Protein AF-A0A8C1UIU2-F1 (afdb_monomer_lite)

pLDDT: mean 72.74, std 14.11, range [41.16, 91.06]

Structure (mmCIF, N/CA/C/O backbone):
data_AF-A0A8C1UIU2-F1
#
_entry.id   AF-A0A8C1UIU2-F1
#
loop_
_atom_site.group_PDB
_atom_site.id
_atom_site.type_symbol
_atom_site.label_atom_id
_atom_site.label_alt_id
_atom_site.label_comp_id
_atom_site.label_asym_id
_atom_site.label_entity_id
_atom_site.label_seq_id
_atom_site.pdbx_PDB_ins_code
_atom_site.Cartn_x
_atom_site.Cartn_y
_atom_site.Cartn_z
_atom_site.occupancy
_atom_site.B_iso_or_equiv
_atom_site.auth_seq_id
_atom_site.auth_comp_id
_atom_site.auth_asym_id
_atom_site.auth_atom_id
_atom_site.pdbx_PDB_model_num
ATOM 1 N N . MET A 1 1 ? 51.294 5.156 -50.560 1.00 41.16 1 MET A N 1
ATOM 2 C CA . MET A 1 1 ? 50.375 6.183 -50.018 1.00 41.16 1 MET A CA 1
ATOM 3 C C . MET A 1 1 ? 48.948 5.805 -50.393 1.00 41.16 1 MET A C 1
ATOM 5 O O . MET A 1 1 ? 48.686 5.572 -51.565 1.00 41.16 1 MET A O 1
ATOM 9 N N . ALA A 1 2 ? 48.068 5.626 -49.405 1.00 58.00 2 ALA A N 1
ATOM 10 C CA . ALA A 1 2 ? 46.735 5.053 -49.598 1.00 58.00 2 ALA A CA 1
ATOM 11 C C . ALA A 1 2 ? 45.678 6.138 -49.873 1.00 58.00 2 ALA A C 1
ATOM 13 O O . ALA A 1 2 ? 45.572 7.122 -49.147 1.00 58.00 2 ALA A O 1
ATOM 14 N N . ARG A 1 3 ? 44.888 5.925 -50.929 1.00 61.31 3 ARG A N 1
ATOM 15 C CA . ARG A 1 3 ? 43.779 6.774 -51.383 1.00 61.31 3 ARG A CA 1
ATOM 16 C C . ARG A 1 3 ? 42.636 6.747 -50.360 1.00 61.31 3 ARG A C 1
ATOM 18 O O . ARG A 1 3 ? 41.985 5.719 -50.184 1.00 61.31 3 ARG A O 1
ATOM 25 N N . THR A 1 4 ? 42.368 7.870 -49.701 1.00 70.50 4 THR A N 1
ATOM 26 C CA . THR A 1 4 ? 41.275 8.017 -48.731 1.00 70.50 4 THR A CA 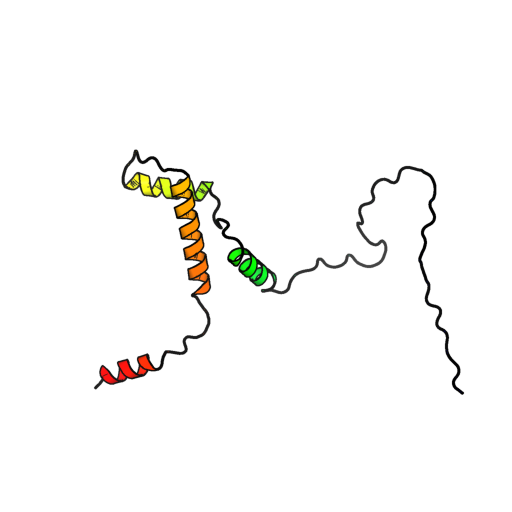1
ATOM 27 C C . THR A 1 4 ? 39.932 8.196 -49.451 1.00 70.50 4 THR A C 1
ATOM 29 O O . THR A 1 4 ? 39.713 9.154 -50.188 1.00 70.50 4 THR A O 1
ATOM 32 N N . LYS A 1 5 ? 39.000 7.252 -49.259 1.00 66.12 5 LYS A N 1
ATOM 33 C CA . LYS A 1 5 ? 37.600 7.404 -49.687 1.00 66.12 5 LYS A CA 1
ATOM 34 C C . LYS A 1 5 ? 36.866 8.290 -48.681 1.00 66.12 5 LYS A C 1
ATOM 36 O O . LYS A 1 5 ? 36.519 7.843 -47.590 1.00 66.12 5 LYS A O 1
ATOM 41 N N . GLN A 1 6 ? 36.599 9.534 -49.060 1.00 63.66 6 GLN A N 1
ATOM 42 C CA . GLN A 1 6 ? 35.682 10.412 -48.341 1.00 63.66 6 GLN A CA 1
ATOM 43 C C . GLN A 1 6 ? 34.249 9.944 -48.638 1.00 63.66 6 GLN A C 1
ATOM 45 O O . GLN A 1 6 ? 33.790 10.008 -49.776 1.00 63.66 6 GLN A O 1
ATOM 50 N N . THR A 1 7 ? 33.543 9.417 -47.637 1.00 64.62 7 THR A N 1
ATOM 51 C CA . THR A 1 7 ? 32.099 9.170 -47.754 1.00 64.62 7 THR A CA 1
ATOM 52 C C . THR A 1 7 ? 31.362 10.391 -47.220 1.00 64.62 7 THR A C 1
ATOM 54 O O . THR A 1 7 ? 31.547 10.799 -46.074 1.00 64.62 7 THR A O 1
ATOM 57 N N . ALA A 1 8 ? 30.549 11.014 -48.072 1.00 61.50 8 ALA A N 1
ATOM 58 C CA . ALA A 1 8 ? 29.734 12.158 -47.695 1.00 61.50 8 ALA A CA 1
ATOM 59 C C . ALA A 1 8 ? 28.681 11.729 -46.658 1.00 61.50 8 ALA A C 1
ATOM 61 O O . ALA A 1 8 ? 27.729 11.012 -46.971 1.00 61.50 8 ALA A O 1
ATOM 62 N N . ARG A 1 9 ? 28.836 12.176 -45.408 1.00 66.12 9 ARG A N 1
ATOM 63 C CA . ARG A 1 9 ? 27.765 12.129 -44.408 1.00 66.12 9 ARG A CA 1
ATOM 64 C C . ARG A 1 9 ? 26.840 13.323 -44.636 1.00 66.12 9 ARG A C 1
ATOM 66 O O . ARG A 1 9 ? 27.276 14.466 -44.564 1.00 66.12 9 ARG A O 1
ATOM 73 N N . LYS A 1 10 ? 25.556 13.059 -44.893 1.00 61.47 10 LYS A N 1
ATOM 74 C CA . LYS A 1 10 ? 24.512 14.093 -44.948 1.00 61.47 10 LYS A CA 1
ATOM 75 C C . LYS A 1 10 ? 24.301 14.661 -43.541 1.00 61.47 10 LYS A C 1
ATOM 77 O O . LYS A 1 10 ? 23.787 13.968 -42.667 1.00 61.47 10 LYS A O 1
ATOM 82 N N . SER A 1 11 ? 24.685 15.913 -43.327 1.00 61.50 11 SER A N 1
ATOM 83 C CA . SER A 1 11 ? 24.324 16.695 -42.146 1.00 61.50 11 SER A CA 1
ATOM 84 C C . SER A 1 11 ? 22.975 17.376 -42.383 1.00 61.50 11 SER A C 1
ATOM 86 O O . SER A 1 11 ? 22.903 18.424 -43.016 1.00 61.50 11 SER A O 1
ATOM 88 N N . THR A 1 12 ? 21.883 16.806 -41.883 1.00 64.25 12 THR A N 1
ATOM 89 C CA . THR A 1 12 ? 20.624 17.554 -41.744 1.00 64.25 12 THR A CA 1
ATOM 90 C C . THR A 1 12 ? 20.590 18.214 -40.375 1.00 64.25 12 THR A C 1
ATOM 92 O O . THR A 1 12 ? 20.114 17.629 -39.404 1.00 64.25 12 THR A O 1
ATOM 95 N N . GLY A 1 13 ? 21.116 19.435 -40.312 1.00 60.91 13 GLY A N 1
ATOM 96 C CA . GLY A 1 13 ? 20.979 20.349 -39.186 1.00 60.91 13 GLY A CA 1
ATOM 97 C C . GLY A 1 13 ? 20.539 21.717 -39.700 1.00 60.91 13 GLY A C 1
ATOM 98 O O . GLY A 1 13 ? 21.167 22.256 -40.602 1.00 60.91 13 GLY A O 1
ATOM 99 N N . GLY A 1 14 ? 19.457 22.257 -39.133 1.00 61.12 14 GLY A N 1
ATOM 100 C CA . GLY A 1 14 ? 19.007 23.634 -39.364 1.00 61.12 14 GLY A CA 1
ATOM 101 C C . GLY A 1 14 ? 17.663 23.739 -40.083 1.00 61.12 14 GLY A C 1
ATOM 102 O O . GLY A 1 14 ? 17.593 23.792 -41.305 1.00 61.12 14 GLY A O 1
ATOM 103 N N . LYS A 1 15 ? 16.569 23.795 -39.316 1.00 61.34 15 LYS A N 1
ATOM 104 C CA . LYS A 1 15 ? 15.235 24.141 -39.826 1.00 61.34 15 LYS A CA 1
ATOM 105 C C . LYS A 1 15 ? 15.073 25.664 -39.738 1.00 61.34 15 LYS A C 1
ATOM 107 O O . LYS A 1 15 ? 15.096 26.202 -38.638 1.00 61.34 15 LYS A O 1
ATOM 112 N N . ALA A 1 16 ? 14.942 26.343 -40.878 1.00 69.44 16 ALA A N 1
ATOM 113 C CA . ALA A 1 16 ? 14.755 27.797 -40.952 1.00 69.44 16 ALA A CA 1
ATOM 114 C C . ALA A 1 16 ? 13.361 28.236 -40.436 1.00 69.44 16 ALA A C 1
ATOM 116 O O . ALA A 1 16 ? 12.402 27.462 -40.564 1.00 69.44 16 ALA A O 1
ATOM 117 N N . PRO A 1 17 ? 13.201 29.457 -39.879 1.00 67.06 17 PRO A N 1
ATOM 118 C CA . PRO A 1 17 ? 11.928 29.905 -39.330 1.00 67.06 17 PRO A CA 1
ATOM 119 C C . PRO A 1 17 ? 11.041 30.456 -40.452 1.00 67.06 17 PRO A C 1
ATOM 121 O O . PRO A 1 17 ? 11.281 31.538 -40.981 1.00 67.06 17 PRO A O 1
ATOM 124 N N . ARG A 1 18 ? 9.991 29.716 -40.827 1.00 64.00 18 ARG A N 1
ATOM 125 C CA . ARG A 1 18 ? 8.970 30.198 -41.770 1.00 64.00 18 ARG A CA 1
ATOM 126 C C . ARG A 1 18 ? 7.769 30.748 -40.999 1.00 64.00 18 ARG A C 1
ATOM 128 O O . ARG A 1 18 ? 7.181 30.052 -40.174 1.00 64.00 18 ARG A O 1
ATOM 135 N N . LYS A 1 19 ? 7.434 32.011 -41.270 1.00 61.09 19 LYS A N 1
ATOM 136 C CA . LYS A 1 19 ? 6.318 32.761 -40.682 1.00 61.09 19 LYS A CA 1
ATOM 137 C C . LYS A 1 19 ? 4.970 32.162 -41.133 1.00 61.09 19 LYS A C 1
ATOM 139 O O . LYS A 1 19 ? 4.775 31.944 -42.322 1.00 61.09 19 LYS A O 1
ATOM 144 N N . GLN A 1 20 ? 4.132 31.883 -40.128 1.00 63.97 20 GLN A N 1
ATOM 145 C CA . GLN A 1 20 ? 2.676 31.645 -40.056 1.00 63.97 20 GLN A CA 1
ATOM 146 C C . GLN A 1 20 ? 1.952 30.917 -41.202 1.00 63.97 20 GLN A C 1
ATOM 148 O O . GLN A 1 20 ? 1.878 31.413 -42.314 1.00 63.97 20 GLN A O 1
ATOM 153 N N . LEU A 1 21 ? 1.307 29.796 -40.853 1.00 59.09 21 LEU A N 1
ATOM 154 C CA . LEU A 1 21 ? -0.136 29.526 -40.984 1.00 59.09 21 LEU A CA 1
ATOM 155 C C . LEU A 1 21 ? -0.437 28.266 -40.142 1.00 59.09 21 LEU A C 1
ATOM 157 O O . LEU A 1 21 ? 0.391 27.361 -40.058 1.00 59.09 21 LEU A O 1
ATOM 161 N N . ALA A 1 22 ? -1.568 28.270 -39.435 1.00 64.62 22 ALA A N 1
ATOM 162 C CA . ALA A 1 22 ? -1.920 27.380 -38.325 1.00 64.62 22 ALA A CA 1
ATOM 163 C C . ALA A 1 22 ? -1.503 25.902 -38.493 1.00 64.62 22 ALA A C 1
ATOM 165 O O . ALA A 1 22 ? -2.095 25.141 -39.257 1.00 64.62 22 ALA A O 1
ATOM 166 N N . THR A 1 23 ? -0.530 25.457 -37.698 1.00 58.16 23 THR A N 1
ATOM 167 C CA . THR A 1 23 ? -0.168 24.044 -37.587 1.00 58.16 23 THR A CA 1
ATOM 168 C C . THR A 1 23 ? -0.978 23.395 -36.474 1.00 58.16 23 THR A C 1
ATOM 170 O O . THR A 1 23 ? -0.598 23.367 -35.305 1.00 58.16 23 THR A O 1
ATOM 173 N N . LYS A 1 24 ? -2.122 22.834 -36.874 1.00 61.94 24 LYS A N 1
ATOM 174 C CA . LYS A 1 24 ? -2.851 21.802 -36.132 1.00 61.94 24 LYS A CA 1
ATOM 175 C C . LYS A 1 24 ? -1.834 20.806 -35.566 1.00 61.94 24 LYS A C 1
ATOM 177 O O . LYS A 1 24 ? -1.014 20.270 -36.311 1.00 61.94 24 LYS A O 1
ATOM 182 N N . ALA A 1 25 ? -1.850 20.606 -34.249 1.00 60.72 25 ALA A N 1
ATOM 183 C CA . ALA A 1 25 ? -0.914 19.743 -33.544 1.00 60.72 25 ALA A CA 1
ATOM 184 C C . ALA A 1 25 ? -1.051 18.286 -34.019 1.00 60.72 25 ALA A C 1
ATOM 186 O O . ALA A 1 25 ? -1.786 17.487 -33.439 1.00 60.72 25 ALA A O 1
ATOM 187 N N . ALA A 1 26 ? -0.319 17.926 -35.071 1.00 57.69 26 ALA A N 1
ATOM 188 C CA . ALA A 1 26 ? -0.103 16.549 -35.476 1.00 57.69 26 ALA A CA 1
ATOM 189 C C . ALA A 1 26 ? 0.856 15.919 -34.461 1.00 57.69 26 ALA A C 1
ATOM 191 O O . ALA A 1 26 ? 2.078 15.895 -34.632 1.00 57.69 26 ALA A O 1
ATOM 192 N N . ARG A 1 27 ? 0.299 15.456 -33.337 1.00 62.75 27 ARG A N 1
ATOM 193 C CA . ARG A 1 27 ? 1.018 14.565 -32.428 1.00 62.75 27 ARG A CA 1
ATOM 194 C C . ARG A 1 27 ? 1.445 13.346 -33.239 1.00 62.75 27 ARG A C 1
ATOM 196 O O . ARG A 1 27 ? 0.616 12.713 -33.888 1.00 62.75 27 ARG A O 1
ATOM 203 N N . LYS A 1 28 ? 2.751 13.066 -33.204 1.00 65.50 28 LYS A N 1
ATOM 204 C CA . LYS A 1 28 ? 3.418 11.941 -33.867 1.00 65.50 28 LYS A CA 1
ATOM 205 C C . LYS A 1 28 ? 2.565 10.674 -33.775 1.00 65.50 28 LYS A C 1
ATOM 207 O O . LYS A 1 28 ? 2.549 10.012 -32.742 1.00 65.50 28 LYS A O 1
ATOM 212 N N . SER A 1 29 ? 1.893 10.329 -34.861 1.00 61.53 29 SER A N 1
ATOM 213 C CA . SER A 1 29 ? 1.303 9.014 -35.052 1.00 61.53 29 SER A CA 1
ATOM 214 C C . SER A 1 29 ? 1.538 8.605 -36.501 1.00 61.53 29 SER A C 1
ATOM 216 O O . SER A 1 29 ? 1.228 9.347 -37.424 1.00 61.53 29 SER A O 1
ATOM 218 N N . ALA A 1 30 ? 2.164 7.434 -36.623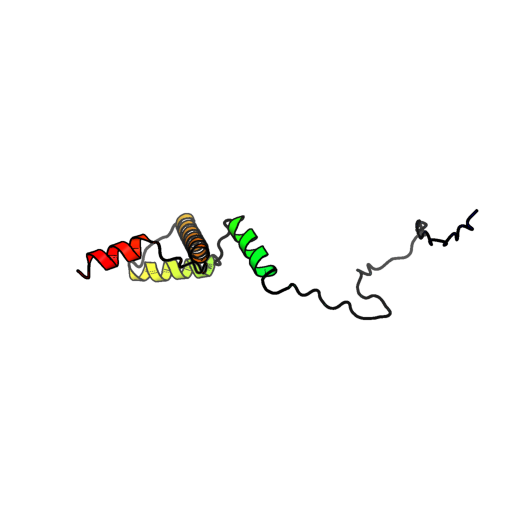 1.00 64.50 30 ALA A N 1
ATOM 219 C CA . ALA A 1 30 ? 2.545 6.699 -37.826 1.00 64.50 30 ALA A CA 1
ATOM 220 C C . ALA A 1 30 ? 3.659 7.300 -38.724 1.00 64.50 30 ALA A C 1
ATOM 222 O O . ALA A 1 30 ? 3.530 8.411 -39.234 1.00 64.50 30 ALA A O 1
ATOM 223 N N . PRO A 1 31 ? 4.745 6.545 -38.995 1.00 58.56 31 PRO A N 1
ATOM 224 C CA . PRO A 1 31 ? 5.499 6.735 -40.226 1.00 58.56 31 PRO A CA 1
ATOM 225 C C . PRO A 1 31 ? 4.626 6.286 -41.408 1.00 58.56 31 PRO A C 1
ATOM 227 O O . PRO A 1 31 ? 4.164 5.146 -41.449 1.00 58.56 31 PRO A O 1
ATOM 230 N N . ALA A 1 32 ? 4.385 7.189 -42.359 1.00 65.12 32 ALA A N 1
ATOM 231 C CA . ALA A 1 32 ? 3.914 6.821 -43.687 1.00 65.12 32 ALA A CA 1
ATOM 232 C C . ALA A 1 32 ? 5.051 6.053 -44.376 1.00 65.12 32 ALA A C 1
ATOM 234 O O . ALA A 1 32 ? 6.180 6.532 -44.377 1.00 65.12 32 ALA A O 1
ATOM 235 N N . THR A 1 33 ? 4.747 4.878 -44.930 1.00 62.78 33 THR A N 1
ATOM 236 C CA . THR A 1 33 ? 5.656 3.856 -45.491 1.00 62.78 33 THR A CA 1
ATOM 237 C C . THR A 1 33 ? 6.414 2.985 -44.472 1.00 62.78 33 THR A C 1
ATOM 239 O O . THR A 1 33 ? 7.323 3.424 -43.778 1.00 62.78 33 THR A O 1
ATOM 242 N N . GLY A 1 34 ? 6.042 1.695 -44.433 1.00 66.12 34 GLY A N 1
ATOM 243 C CA . GLY A 1 34 ? 6.887 0.611 -43.915 1.00 66.12 34 GLY A CA 1
ATOM 244 C C . GLY A 1 34 ? 6.692 0.206 -42.451 1.00 66.12 34 GLY A C 1
ATOM 245 O O . GLY A 1 34 ? 7.609 0.340 -41.651 1.00 66.12 34 GLY A O 1
ATOM 246 N N . GLY A 1 35 ? 5.535 -0.381 -42.125 1.00 69.00 35 GLY A N 1
ATOM 247 C CA . GLY A 1 35 ? 5.356 -1.240 -40.947 1.00 69.00 35 GLY A CA 1
ATOM 248 C C . GLY A 1 35 ? 5.099 -0.514 -39.624 1.00 69.00 35 GLY A C 1
ATOM 249 O O . GLY A 1 35 ? 5.954 0.174 -39.071 1.00 69.00 35 GLY A O 1
ATOM 250 N N . VAL A 1 36 ? 3.917 -0.740 -39.046 1.00 70.31 36 VAL A N 1
ATOM 251 C CA . VAL A 1 36 ? 3.628 -0.370 -37.655 1.00 70.31 36 VAL A CA 1
ATOM 252 C C . VAL A 1 36 ? 4.664 -1.054 -36.759 1.00 70.31 36 VAL A C 1
ATOM 254 O O . VAL A 1 36 ? 4.723 -2.284 -36.696 1.00 70.31 36 VAL A O 1
ATOM 257 N N . LYS A 1 37 ? 5.507 -0.269 -36.075 1.00 73.06 37 LYS A N 1
ATOM 258 C CA . LYS A 1 37 ? 6.471 -0.797 -35.101 1.00 73.06 37 LYS A CA 1
ATOM 259 C C . LYS A 1 37 ? 5.693 -1.629 -34.082 1.00 73.06 37 LYS A C 1
ATOM 261 O O . LYS A 1 37 ? 4.837 -1.087 -33.384 1.00 73.06 37 LYS A O 1
ATOM 266 N N . LYS A 1 38 ? 5.969 -2.939 -34.027 1.00 78.75 38 LYS A N 1
ATOM 267 C CA . LYS A 1 38 ? 5.278 -3.866 -33.119 1.00 78.75 38 LYS A CA 1
ATOM 268 C C . LYS A 1 38 ? 5.288 -3.283 -31.698 1.00 78.75 38 LYS A C 1
ATOM 270 O O . LYS A 1 38 ? 6.352 -2.823 -31.263 1.00 78.75 38 LYS A O 1
ATOM 275 N N . PRO A 1 39 ? 4.149 -3.292 -30.978 1.00 84.62 39 PRO A N 1
ATOM 276 C CA . PRO A 1 39 ? 4.104 -2.843 -29.595 1.00 84.62 39 PRO A CA 1
ATOM 277 C C . PRO A 1 39 ? 5.193 -3.548 -28.788 1.00 84.62 39 PRO A C 1
ATOM 279 O O . PRO A 1 39 ? 5.333 -4.772 -28.846 1.00 84.62 39 PRO A O 1
ATOM 282 N N . HIS A 1 40 ? 5.999 -2.772 -28.067 1.00 85.38 40 HIS A N 1
ATOM 283 C CA . HIS A 1 40 ? 7.083 -3.327 -27.271 1.00 85.38 40 HIS A CA 1
ATOM 284 C C . HIS A 1 40 ? 6.499 -4.147 -26.115 1.00 85.38 40 HIS A C 1
ATOM 286 O O . HIS A 1 40 ? 5.955 -3.591 -25.159 1.00 85.38 40 HIS A O 1
ATOM 292 N N . ARG A 1 41 ? 6.633 -5.474 -26.193 1.00 88.25 41 ARG A N 1
ATOM 293 C CA . ARG A 1 41 ? 6.251 -6.398 -25.125 1.00 88.25 41 ARG A CA 1
ATOM 294 C C . ARG A 1 41 ? 7.474 -6.730 -24.279 1.00 88.25 41 ARG A C 1
ATOM 296 O O . ARG A 1 41 ? 8.490 -7.186 -24.796 1.00 88.25 41 ARG A O 1
ATOM 303 N N . TYR A 1 42 ? 7.370 -6.509 -22.972 1.00 87.06 42 TYR A N 1
ATOM 304 C CA . TYR A 1 42 ? 8.413 -6.909 -22.033 1.00 87.06 42 TYR A CA 1
ATOM 305 C C . TYR A 1 42 ? 8.543 -8.433 -21.968 1.00 87.06 42 TYR A C 1
ATOM 307 O O . TYR A 1 42 ? 7.559 -9.162 -22.113 1.00 87.06 42 TYR A O 1
ATOM 315 N N . ARG A 1 43 ? 9.763 -8.910 -21.703 1.00 89.06 43 ARG A N 1
ATOM 316 C CA . ARG A 1 43 ? 10.013 -10.325 -21.417 1.00 89.06 43 ARG A CA 1
ATOM 317 C C . ARG A 1 43 ? 9.277 -10.740 -20.134 1.00 89.06 43 ARG A C 1
ATOM 319 O O . ARG A 1 43 ? 9.172 -9.918 -19.212 1.00 89.06 43 ARG A O 1
ATOM 326 N N . PRO A 1 44 ? 8.789 -11.991 -20.049 1.00 86.81 44 PRO A N 1
ATOM 327 C CA . PRO A 1 44 ? 8.198 -12.503 -18.815 1.00 86.81 44 PRO A CA 1
ATOM 328 C C . PRO A 1 44 ? 9.181 -12.304 -17.648 1.00 86.81 44 PRO A C 1
ATOM 330 O O . PRO A 1 44 ? 10.394 -12.402 -17.820 1.00 86.81 44 PRO A O 1
ATOM 333 N N . GLY A 1 45 ? 8.667 -11.907 -16.483 1.00 87.25 45 GLY A N 1
ATOM 334 C CA . GLY A 1 45 ? 9.472 -11.591 -15.294 1.00 87.25 45 GLY A CA 1
ATOM 335 C C . GLY A 1 45 ? 10.008 -10.153 -15.209 1.00 87.25 45 GLY A C 1
ATOM 336 O O . GLY A 1 45 ? 10.223 -9.656 -14.107 1.00 87.25 45 GLY A O 1
ATOM 337 N N . THR A 1 46 ? 10.144 -9.416 -16.320 1.00 91.06 46 THR A N 1
ATOM 338 C CA . THR A 1 46 ? 10.661 -8.026 -16.279 1.00 91.06 46 THR A CA 1
ATOM 339 C C . THR A 1 46 ? 9.702 -7.065 -15.567 1.00 91.06 46 THR A C 1
ATOM 341 O O . THR A 1 46 ? 10.138 -6.179 -14.832 1.00 91.06 46 THR A O 1
ATOM 344 N N . VAL A 1 47 ? 8.395 -7.238 -15.776 1.00 87.44 47 VAL A N 1
ATOM 345 C CA . VAL A 1 47 ? 7.364 -6.422 -15.112 1.00 87.44 47 VAL A CA 1
ATOM 346 C C . VAL A 1 47 ? 7.251 -6.808 -13.634 1.00 87.44 47 VAL A C 1
ATOM 348 O O . VAL A 1 47 ? 7.295 -5.928 -12.782 1.00 87.44 47 VAL A O 1
ATOM 351 N N . ALA A 1 48 ? 7.262 -8.109 -13.325 1.00 86.94 48 ALA A N 1
ATOM 352 C CA . ALA A 1 48 ? 7.204 -8.616 -11.954 1.00 86.94 48 ALA A CA 1
ATOM 353 C C . ALA A 1 48 ? 8.368 -8.105 -11.083 1.00 86.94 48 ALA A C 1
ATOM 355 O O . ALA A 1 48 ? 8.154 -7.609 -9.982 1.00 86.94 48 ALA A O 1
ATOM 356 N N . LEU A 1 49 ? 9.609 -8.131 -11.587 1.00 87.62 49 LEU A N 1
ATOM 357 C CA . LEU A 1 49 ? 10.765 -7.601 -10.848 1.00 87.62 49 LEU A CA 1
ATOM 358 C C . LEU A 1 49 ? 10.678 -6.085 -10.620 1.00 87.62 49 LEU A C 1
ATOM 360 O O . LEU A 1 49 ? 11.133 -5.582 -9.591 1.00 87.62 49 LEU A O 1
ATOM 364 N N . ARG A 1 50 ? 10.098 -5.345 -11.571 1.00 89.31 50 ARG A N 1
ATOM 365 C CA . ARG A 1 50 ? 9.862 -3.903 -11.432 1.00 89.31 50 ARG A CA 1
ATOM 366 C C . ARG A 1 50 ? 8.819 -3.622 -10.349 1.00 89.31 50 ARG A C 1
ATOM 368 O O . ARG A 1 50 ? 9.021 -2.712 -9.549 1.00 89.31 50 ARG A O 1
ATOM 375 N N . GLU A 1 51 ? 7.748 -4.406 -10.310 1.00 87.12 51 GLU A N 1
ATOM 376 C CA . GLU A 1 51 ? 6.694 -4.316 -9.297 1.00 87.12 51 GLU A CA 1
ATOM 377 C C . GLU A 1 51 ? 7.212 -4.679 -7.902 1.00 87.12 51 GLU A C 1
ATOM 379 O O . GLU A 1 51 ? 6.991 -3.913 -6.968 1.00 87.12 51 GLU A O 1
ATOM 384 N N . ILE A 1 52 ? 8.005 -5.748 -7.762 1.00 86.50 52 ILE A N 1
ATOM 385 C CA . ILE A 1 52 ? 8.637 -6.124 -6.484 1.00 86.50 52 ILE A CA 1
ATOM 386 C C . ILE A 1 52 ? 9.497 -4.975 -5.942 1.00 86.50 52 ILE A C 1
ATOM 388 O O . ILE A 1 52 ? 9.322 -4.556 -4.798 1.00 86.50 52 ILE A O 1
ATOM 392 N N . ARG A 1 53 ? 10.376 -4.398 -6.774 1.00 88.06 53 ARG A N 1
ATOM 393 C CA . ARG A 1 53 ? 11.219 -3.256 -6.369 1.00 88.06 53 ARG A CA 1
ATOM 394 C C . ARG A 1 53 ? 10.388 -2.030 -5.984 1.00 88.06 53 ARG A C 1
ATOM 396 O O . ARG A 1 53 ? 10.758 -1.309 -5.061 1.00 88.06 53 ARG A O 1
ATOM 403 N N . ARG A 1 54 ? 9.268 -1.788 -6.674 1.00 85.81 54 ARG A N 1
ATOM 404 C CA . ARG A 1 54 ? 8.338 -0.697 -6.352 1.00 85.81 54 ARG A CA 1
ATOM 405 C C . ARG A 1 54 ? 7.675 -0.927 -4.991 1.00 85.81 54 ARG A C 1
ATOM 407 O O . ARG A 1 54 ? 7.784 -0.062 -4.128 1.00 85.81 54 ARG A O 1
ATOM 414 N N . TYR A 1 55 ? 7.063 -2.090 -4.775 1.00 80.06 55 TYR A N 1
ATOM 415 C CA . TYR A 1 55 ? 6.326 -2.416 -3.547 1.00 80.06 55 TYR A CA 1
ATOM 416 C C . TYR A 1 55 ? 7.201 -2.577 -2.302 1.00 80.06 55 TYR A C 1
ATOM 418 O O . TYR A 1 55 ? 6.688 -2.466 -1.187 1.00 80.06 55 TYR A O 1
ATOM 426 N N . GLN A 1 56 ? 8.497 -2.832 -2.483 1.00 79.69 56 GLN A N 1
ATOM 427 C CA . GLN A 1 56 ? 9.490 -2.812 -1.407 1.00 79.69 56 GLN A CA 1
ATOM 428 C C . GLN A 1 56 ? 9.952 -1.390 -1.060 1.00 79.69 56 GLN A C 1
ATOM 430 O O . GLN A 1 56 ? 10.268 -1.124 0.095 1.00 79.69 56 GLN A O 1
ATOM 435 N N . LYS A 1 57 ? 9.978 -0.465 -2.031 1.00 83.56 57 LYS A N 1
ATOM 436 C CA . LYS A 1 57 ? 10.389 0.932 -1.810 1.00 83.56 57 LYS A CA 1
ATOM 437 C C . LYS A 1 57 ? 9.261 1.801 -1.247 1.00 83.56 57 LYS A C 1
ATOM 439 O O . LYS A 1 57 ? 9.532 2.732 -0.497 1.00 83.56 57 LYS A O 1
ATOM 444 N N . SER A 1 58 ? 8.010 1.523 -1.616 1.00 79.88 58 SER A N 1
ATOM 445 C CA . SER A 1 58 ? 6.833 2.263 -1.144 1.00 79.88 58 SER A CA 1
ATOM 446 C C . SER A 1 58 ? 5.959 1.425 -0.214 1.00 79.88 58 SER A C 1
ATOM 448 O O . SER A 1 58 ? 5.608 0.291 -0.536 1.00 79.88 58 SER A O 1
ATOM 450 N N . THR A 1 59 ? 5.502 2.017 0.887 1.00 70.06 59 THR A N 1
ATOM 451 C CA . THR A 1 59 ? 4.606 1.389 1.872 1.00 70.06 59 THR A CA 1
ATOM 452 C C . THR A 1 59 ? 3.117 1.591 1.560 1.00 70.06 59 THR A C 1
ATOM 454 O O . THR A 1 59 ? 2.286 1.567 2.464 1.00 70.06 59 THR A O 1
ATOM 457 N N . GLU A 1 60 ? 2.744 1.758 0.285 1.00 74.88 60 GLU A N 1
ATOM 458 C CA . GLU A 1 60 ? 1.335 1.909 -0.103 1.00 74.88 60 GLU A CA 1
ATOM 459 C C . GLU A 1 60 ? 0.508 0.664 0.272 1.00 74.88 60 GLU A C 1
ATOM 461 O O . GLU A 1 60 ? 1.011 -0.467 0.237 1.00 74.88 60 GLU A O 1
ATOM 466 N N . LEU A 1 61 ? -0.749 0.877 0.687 1.00 77.94 61 LEU A N 1
ATOM 467 C CA . LEU A 1 61 ? -1.698 -0.209 0.944 1.00 77.94 61 LEU A CA 1
ATOM 468 C C . LEU A 1 61 ? -1.955 -0.932 -0.383 1.00 77.94 61 LEU A C 1
ATOM 470 O O . 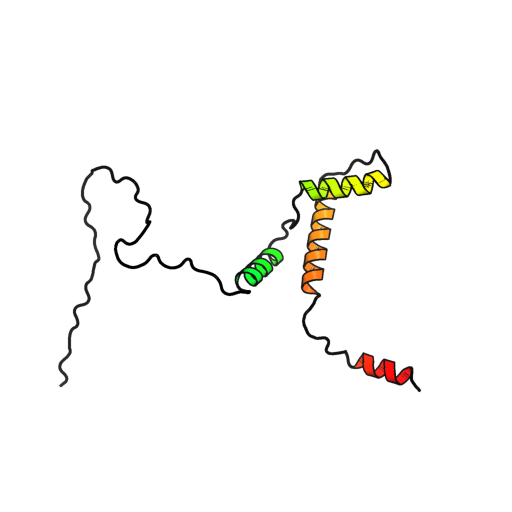LEU A 1 61 ? -2.487 -0.331 -1.316 1.00 77.94 61 LEU A O 1
ATOM 474 N N . LEU A 1 62 ? -1.602 -2.219 -0.458 1.00 79.94 62 LEU A N 1
ATOM 475 C CA . LEU A 1 62 ? -1.838 -3.032 -1.659 1.00 79.94 62 LEU A CA 1
ATOM 476 C C . LEU A 1 62 ? -3.334 -3.313 -1.879 1.00 79.94 62 LEU A C 1
ATOM 478 O O . LEU A 1 62 ? -3.759 -3.617 -2.991 1.00 79.94 62 LEU A O 1
ATOM 482 N N . ILE A 1 63 ? -4.136 -3.189 -0.819 1.00 82.12 63 ILE A N 1
ATOM 483 C CA . ILE A 1 63 ? -5.580 -3.415 -0.823 1.00 82.12 63 ILE A CA 1
ATOM 484 C C . ILE A 1 63 ? -6.304 -2.062 -0.831 1.00 82.12 63 ILE A C 1
ATOM 486 O O . ILE A 1 63 ? -5.944 -1.135 -0.103 1.00 82.12 63 ILE A O 1
ATOM 490 N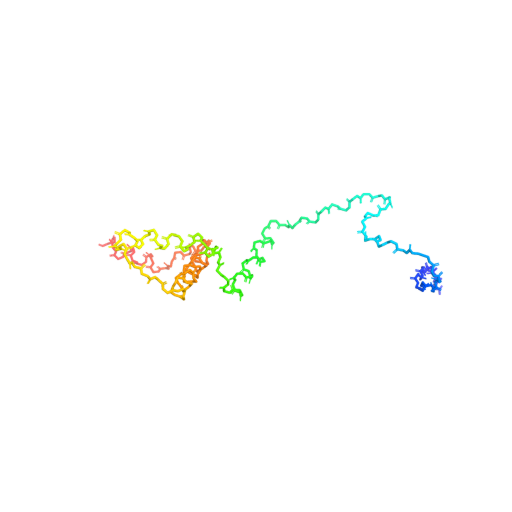 N . ARG A 1 64 ? -7.362 -1.943 -1.644 1.00 84.44 64 ARG A N 1
ATOM 491 C CA . ARG A 1 64 ? -8.213 -0.741 -1.681 1.00 84.44 64 ARG A CA 1
ATOM 492 C C . ARG A 1 64 ? -8.852 -0.497 -0.306 1.00 84.44 64 ARG A C 1
ATOM 494 O O . ARG A 1 64 ? -9.337 -1.427 0.331 1.00 84.44 64 ARG A O 1
ATOM 501 N N . LYS A 1 65 ? -8.932 0.770 0.117 1.00 82.25 65 LYS A N 1
ATOM 502 C CA . LYS A 1 65 ? -9.406 1.146 1.466 1.00 82.25 65 LYS A CA 1
ATOM 503 C C . LYS A 1 65 ? -10.858 0.729 1.751 1.00 82.25 65 LYS A C 1
ATOM 505 O O . LYS A 1 65 ? -11.146 0.224 2.828 1.0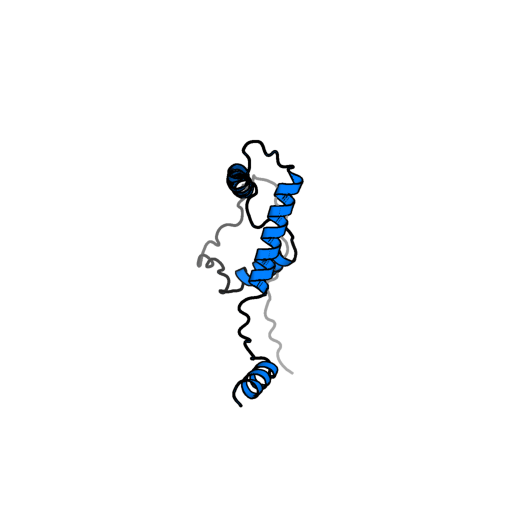0 82.25 65 LYS A O 1
ATOM 510 N N . LEU A 1 66 ? -11.761 0.908 0.783 1.00 86.75 66 LEU A N 1
ATOM 511 C CA . LEU A 1 66 ? -13.197 0.659 0.960 1.00 86.75 66 LEU A CA 1
ATOM 512 C C . LEU A 1 66 ? -13.563 -0.821 1.217 1.00 86.75 66 LEU A C 1
ATOM 514 O O . LEU A 1 66 ? -14.262 -1.071 2.197 1.00 86.75 66 LEU A O 1
ATOM 518 N N . PRO A 1 67 ? -13.120 -1.808 0.408 1.00 89.44 67 PRO A N 1
ATOM 519 C CA . PRO A 1 67 ? -13.436 -3.213 0.677 1.00 89.44 67 PRO A CA 1
ATOM 520 C C . PRO A 1 67 ? -12.791 -3.723 1.971 1.00 89.44 67 PRO A C 1
ATOM 522 O O . PRO A 1 67 ? -13.430 -4.465 2.707 1.00 89.44 67 PRO A O 1
ATOM 525 N N . PHE A 1 68 ? -11.575 -3.270 2.300 1.00 88.62 68 PHE A N 1
ATOM 526 C CA . PHE A 1 68 ? -10.918 -3.641 3.555 1.00 88.62 68 PHE A CA 1
ATOM 527 C C . PHE A 1 68 ? -11.698 -3.143 4.778 1.00 88.62 68 PHE A C 1
ATOM 529 O O . PHE A 1 68 ? -11.923 -3.884 5.727 1.00 88.62 68 PHE A O 1
ATOM 536 N N . GLN A 1 69 ? -12.183 -1.901 4.730 1.00 88.31 69 GLN A N 1
ATOM 537 C CA . GLN A 1 69 ? -13.004 -1.343 5.799 1.00 88.31 69 GLN A CA 1
ATOM 538 C C . GLN A 1 69 ? -14.329 -2.098 5.989 1.00 88.31 69 GLN A C 1
ATOM 540 O O . GLN A 1 69 ? -14.779 -2.218 7.126 1.00 88.31 69 GLN A O 1
ATOM 545 N N . ARG A 1 70 ? -14.964 -2.582 4.909 1.00 90.31 70 ARG A N 1
ATOM 546 C CA . ARG A 1 70 ? -16.190 -3.396 5.007 1.00 90.31 70 ARG A CA 1
ATOM 547 C C . ARG A 1 70 ? -15.914 -4.715 5.725 1.00 90.31 70 ARG A C 1
ATOM 549 O O . ARG A 1 70 ? -16.600 -5.007 6.691 1.00 90.31 70 ARG A O 1
ATOM 556 N N . LEU A 1 71 ? -14.852 -5.414 5.331 1.00 90.19 71 LEU A N 1
ATOM 557 C CA . LEU A 1 71 ? -14.453 -6.691 5.929 1.00 90.19 71 LEU A CA 1
ATOM 558 C C . LEU A 1 71 ? -14.120 -6.562 7.423 1.00 90.19 71 LEU A C 1
ATOM 560 O O . LEU A 1 71 ? -14.542 -7.379 8.230 1.00 90.19 71 LEU A O 1
ATOM 564 N N . VAL A 1 72 ? -13.403 -5.505 7.819 1.00 89.38 72 VAL A N 1
ATOM 565 C CA . VAL A 1 72 ? -13.094 -5.261 9.241 1.00 89.38 72 VAL A CA 1
ATOM 566 C C . VAL A 1 72 ? -14.366 -5.026 10.061 1.00 89.38 72 VAL A C 1
ATOM 568 O O . VAL A 1 72 ? -14.433 -5.437 11.215 1.00 89.38 72 VAL A O 1
ATOM 571 N N . ARG A 1 73 ? -15.374 -4.368 9.477 1.00 90.06 73 ARG A N 1
ATOM 572 C CA . ARG A 1 73 ? -16.656 -4.110 10.147 1.00 90.06 73 ARG A CA 1
ATOM 573 C C . ARG A 1 73 ? -17.526 -5.352 10.231 1.00 90.06 73 ARG A C 1
ATOM 575 O O . ARG A 1 73 ? -18.116 -5.556 11.277 1.00 90.06 73 ARG A O 1
ATOM 582 N N . GLU A 1 74 ? -17.560 -6.155 9.174 1.00 89.81 74 GLU A N 1
ATOM 583 C CA . GLU A 1 74 ? -18.268 -7.436 9.133 1.00 89.81 74 GLU A CA 1
ATOM 584 C C . GLU A 1 74 ? -17.796 -8.347 10.272 1.00 89.81 74 GLU A C 1
ATOM 586 O O . GLU A 1 74 ? -18.584 -8.682 11.146 1.00 89.81 74 GLU A O 1
ATOM 591 N N . ILE A 1 75 ? -16.484 -8.587 10.369 1.00 90.75 75 ILE A N 1
ATOM 592 C CA . ILE A 1 75 ? -15.900 -9.418 11.435 1.00 90.75 75 ILE A CA 1
ATOM 593 C C . ILE A 1 75 ? -16.163 -8.825 12.824 1.00 90.75 75 ILE A C 1
ATOM 595 O O . ILE A 1 75 ? -16.442 -9.547 13.772 1.00 90.75 75 ILE A O 1
ATOM 599 N N . ALA A 1 76 ? -16.047 -7.505 12.984 1.00 88.50 76 ALA A N 1
ATOM 600 C CA . ALA A 1 76 ? -16.263 -6.864 14.280 1.00 88.50 76 ALA A CA 1
ATOM 601 C C . ALA A 1 76 ? -17.720 -6.937 14.753 1.00 88.50 76 ALA A C 1
ATOM 603 O O . ALA A 1 76 ? -17.975 -6.995 15.958 1.00 88.50 76 ALA A O 1
ATOM 604 N N . GLN A 1 77 ? -18.658 -6.917 13.809 1.00 87.81 77 GLN A N 1
ATOM 605 C CA . GLN A 1 77 ? -20.083 -6.959 14.090 1.00 87.81 77 GLN A CA 1
ATOM 606 C C . GLN A 1 77 ? -20.512 -8.319 14.656 1.00 87.81 77 GLN A C 1
ATOM 608 O O . GLN A 1 77 ? -21.407 -8.342 15.498 1.00 87.81 77 GLN A O 1
ATOM 613 N N . ASP A 1 78 ? -19.806 -9.401 14.305 1.00 87.81 78 ASP A N 1
ATOM 614 C CA . ASP A 1 78 ? -20.012 -10.742 14.873 1.00 87.81 78 ASP A CA 1
ATOM 615 C C . ASP A 1 78 ? -19.667 -10.825 16.373 1.00 87.81 78 ASP A C 1
ATOM 617 O O . ASP A 1 78 ? -20.170 -11.694 17.082 1.00 87.81 78 ASP A O 1
ATOM 621 N N . PHE A 1 79 ? -18.830 -9.913 16.884 1.00 84.75 79 PHE A N 1
ATOM 622 C CA . PHE A 1 79 ? -18.471 -9.863 18.306 1.00 84.75 79 PHE A CA 1
ATOM 623 C C . PHE A 1 79 ? -19.320 -8.862 19.096 1.00 84.75 79 PHE A C 1
ATOM 625 O O . PHE A 1 79 ? -19.723 -9.150 20.224 1.00 84.75 79 PHE A O 1
ATOM 632 N N . LYS A 1 80 ? -19.556 -7.658 18.552 1.00 82.56 80 LYS A N 1
ATOM 633 C CA . LYS A 1 80 ? -20.357 -6.611 19.209 1.00 82.56 80 LYS A CA 1
ATOM 634 C C . LYS A 1 80 ? -20.889 -5.598 18.190 1.00 82.56 80 LYS A C 1
ATOM 636 O O . LYS A 1 80 ? -20.120 -5.000 17.440 1.00 82.56 80 LYS A O 1
ATOM 641 N N . THR A 1 81 ? -22.197 -5.348 18.218 1.00 81.12 81 THR A N 1
ATOM 642 C CA . THR A 1 81 ? -22.924 -4.582 17.188 1.00 81.12 81 THR A CA 1
ATOM 643 C C . THR A 1 81 ? -22.648 -3.071 17.173 1.00 81.12 81 THR A C 1
ATOM 645 O O . THR A 1 81 ? -22.821 -2.447 16.132 1.00 81.12 81 THR A O 1
ATOM 648 N N . ASP A 1 82 ? -22.147 -2.484 18.268 1.00 81.75 82 ASP A N 1
ATOM 649 C CA . ASP A 1 82 ? -21.991 -1.020 18.424 1.00 81.75 82 ASP A CA 1
ATOM 650 C C . ASP A 1 82 ? -20.531 -0.525 18.430 1.00 81.75 82 ASP A C 1
ATOM 652 O O . ASP A 1 82 ? -20.202 0.538 18.970 1.00 81.75 82 ASP A O 1
ATOM 656 N N . LEU A 1 83 ? -19.607 -1.290 17.841 1.00 84.94 83 LEU A N 1
ATOM 657 C CA . LEU A 1 83 ? -18.191 -0.918 17.799 1.00 84.94 83 LEU A CA 1
ATOM 658 C C . LEU A 1 83 ? -17.916 0.216 16.797 1.00 84.94 83 LEU A C 1
ATOM 660 O O . LEU A 1 83 ? -18.141 0.110 15.588 1.00 84.94 83 LEU A O 1
ATOM 664 N N . ARG A 1 84 ? -17.338 1.314 17.298 1.00 86.12 84 ARG A N 1
ATOM 665 C CA . ARG A 1 84 ? -16.873 2.445 16.483 1.00 86.12 84 ARG A CA 1
ATOM 666 C C . ARG A 1 84 ? -15.360 2.375 16.312 1.00 86.12 84 ARG A C 1
ATOM 668 O O . ARG A 1 84 ? -14.608 2.470 17.273 1.00 86.12 84 ARG A O 1
ATOM 675 N N . PHE A 1 85 ? -14.915 2.257 15.065 1.00 83.00 85 PHE A N 1
ATOM 676 C CA . PHE A 1 85 ? -13.494 2.226 14.726 1.00 83.00 85 PHE A CA 1
ATOM 677 C C . PHE A 1 85 ? -12.961 3.612 14.372 1.00 83.00 85 PHE A C 1
ATOM 679 O O . PHE A 1 85 ? -13.539 4.316 13.540 1.00 83.00 85 PHE A O 1
ATOM 686 N N . GLN A 1 86 ? -11.810 3.963 14.946 1.00 91.00 86 GLN A N 1
ATOM 687 C CA . GLN A 1 86 ? -11.022 5.112 14.511 1.00 91.00 86 GLN A CA 1
ATOM 688 C C . GLN A 1 86 ? -10.446 4.851 13.109 1.00 91.00 86 GLN A C 1
ATOM 690 O O . GLN A 1 86 ? -10.002 3.744 12.796 1.00 91.00 86 GLN A O 1
ATOM 695 N N . SER A 1 87 ? -10.420 5.874 12.253 1.00 85.94 87 SER A N 1
ATOM 696 C CA . SER A 1 87 ? -9.907 5.757 10.878 1.00 85.94 87 SER A CA 1
ATOM 697 C C . SER A 1 87 ? -8.425 5.359 10.824 1.00 85.94 87 SER A C 1
ATOM 699 O O . SER A 1 87 ? -8.033 4.567 9.966 1.00 85.94 87 SER A O 1
ATOM 701 N N . SER A 1 88 ? -7.614 5.843 11.769 1.00 86.62 88 SER A N 1
ATOM 702 C CA . SER A 1 88 ? -6.201 5.472 11.916 1.00 86.62 88 SER A CA 1
ATOM 703 C C . SER A 1 88 ? -6.018 3.991 12.254 1.00 86.62 88 SER A C 1
ATOM 705 O O . SER A 1 88 ? -5.133 3.357 11.688 1.00 86.62 88 SER A O 1
ATOM 707 N N . ALA A 1 89 ? -6.876 3.418 13.104 1.00 87.62 89 ALA A N 1
ATOM 708 C CA . ALA A 1 89 ? -6.810 2.011 13.494 1.00 87.62 89 ALA A CA 1
ATOM 709 C C . ALA A 1 89 ? -7.088 1.082 12.301 1.00 87.62 89 ALA A C 1
ATOM 711 O O . ALA A 1 89 ? -6.339 0.136 12.059 1.00 87.62 89 ALA A O 1
ATOM 712 N N . VAL A 1 90 ? -8.103 1.402 11.489 1.00 86.25 90 VAL A N 1
ATOM 713 C CA . VAL A 1 90 ? -8.405 0.643 10.261 1.00 86.25 90 VAL A CA 1
ATOM 714 C C . VAL A 1 90 ? -7.254 0.756 9.256 1.00 86.25 90 VAL A C 1
ATOM 716 O O . VAL A 1 90 ? -6.868 -0.232 8.633 1.00 86.25 90 VAL A O 1
ATOM 719 N N . MET A 1 91 ? -6.653 1.940 9.112 1.00 85.06 91 MET A N 1
ATOM 720 C CA . MET A 1 91 ? -5.491 2.118 8.235 1.00 85.06 91 MET A CA 1
ATOM 721 C C . MET A 1 91 ? -4.250 1.370 8.731 1.00 85.06 91 MET A C 1
ATOM 723 O O . MET A 1 91 ? -3.540 0.780 7.916 1.00 85.06 91 MET A O 1
ATOM 727 N N . ALA A 1 92 ? -4.001 1.365 10.041 1.00 87.38 92 ALA A N 1
ATOM 728 C CA . ALA A 1 92 ? -2.895 0.639 10.654 1.00 87.38 92 ALA A CA 1
ATOM 729 C C . ALA A 1 92 ? -3.041 -0.871 10.440 1.00 87.38 92 ALA A C 1
ATOM 731 O O . ALA A 1 92 ? -2.088 -1.518 10.007 1.00 87.38 92 ALA A O 1
ATOM 732 N N . LEU A 1 93 ? -4.247 -1.412 10.636 1.00 87.38 93 LEU A N 1
ATOM 733 C CA . LEU A 1 93 ? -4.539 -2.821 10.381 1.00 87.38 93 LEU A CA 1
ATOM 734 C C . LEU A 1 93 ? -4.310 -3.182 8.905 1.00 87.38 93 LEU A C 1
ATOM 736 O O . LEU A 1 93 ? -3.642 -4.169 8.604 1.00 87.38 93 LEU A O 1
ATOM 740 N N . GLY A 1 94 ? -4.779 -2.349 7.971 1.00 84.50 94 GLY A N 1
ATOM 741 C CA . GLY A 1 94 ? -4.564 -2.568 6.535 1.00 84.50 94 GLY A CA 1
ATOM 742 C C . GLY A 1 94 ? -3.094 -2.471 6.115 1.00 84.50 94 GLY A C 1
ATOM 743 O O . GLY A 1 94 ? -2.629 -3.236 5.261 1.00 84.50 94 GLY A O 1
ATOM 744 N N . GLY A 1 95 ? -2.340 -1.561 6.736 1.00 85.06 95 GLY A N 1
ATOM 745 C CA . GLY A 1 95 ? -0.895 -1.437 6.557 1.00 85.06 95 GLY A CA 1
ATOM 746 C C . GLY A 1 95 ? -0.141 -2.657 7.087 1.00 85.06 95 GLY A C 1
ATOM 747 O O . GLY A 1 95 ? 0.724 -3.193 6.389 1.00 85.06 95 GLY A O 1
ATOM 748 N N . TRP A 1 96 ? -0.518 -3.141 8.272 1.00 83.69 96 TRP A N 1
ATOM 749 C CA . TRP A 1 96 ? 0.054 -4.335 8.888 1.00 83.69 96 TRP A CA 1
ATOM 750 C C . TRP A 1 96 ? -0.206 -5.584 8.044 1.00 83.69 96 TRP A C 1
ATOM 752 O O . TRP A 1 96 ? 0.748 -6.273 7.689 1.00 83.69 96 TRP A O 1
ATOM 762 N N . VAL A 1 97 ? -1.451 -5.812 7.609 1.00 85.56 97 VAL A N 1
ATOM 763 C CA . VAL A 1 97 ? -1.807 -6.919 6.703 1.00 85.56 97 VAL A CA 1
ATOM 764 C C . VAL A 1 97 ? -0.977 -6.855 5.419 1.00 85.56 97 VAL A C 1
ATOM 766 O O . VAL A 1 97 ? -0.329 -7.831 5.054 1.00 85.56 97 VAL A O 1
ATOM 769 N N . SER A 1 98 ? -0.889 -5.684 4.780 1.00 83.31 98 SER A N 1
ATOM 770 C CA . SER A 1 98 ? -0.090 -5.502 3.557 1.00 83.31 98 SER A CA 1
ATOM 771 C C . SER A 1 98 ? 1.409 -5.767 3.772 1.00 83.31 98 SER A C 1
ATOM 773 O O . SER A 1 98 ? 2.109 -6.232 2.869 1.00 83.31 98 SER A O 1
ATOM 775 N N . HIS A 1 99 ? 1.940 -5.446 4.953 1.00 82.19 99 HIS A N 1
ATOM 776 C CA . HIS A 1 99 ? 3.324 -5.735 5.321 1.00 82.19 99 HIS A CA 1
ATOM 777 C C . HIS A 1 99 ? 3.549 -7.231 5.577 1.00 82.19 99 HIS A C 1
ATOM 779 O O . HIS A 1 99 ? 4.515 -7.792 5.060 1.00 82.19 99 HIS A O 1
ATOM 785 N N . VAL A 1 100 ? 2.639 -7.890 6.299 1.00 82.12 100 VAL A N 1
ATOM 786 C CA . VAL A 1 100 ? 2.673 -9.340 6.537 1.00 82.12 100 VAL A CA 1
ATOM 787 C C . VAL A 1 100 ? 2.588 -10.099 5.216 1.00 82.12 100 VAL A C 1
ATOM 789 O O . VAL A 1 100 ? 3.419 -10.970 4.982 1.00 82.12 100 VAL A O 1
ATOM 792 N N . THR A 1 101 ? 1.691 -9.722 4.302 1.00 80.88 101 THR A N 1
ATOM 793 C CA . THR A 1 101 ? 1.594 -10.343 2.971 1.00 80.88 101 THR A CA 1
ATOM 794 C C . THR A 1 101 ? 2.874 -10.156 2.151 1.00 80.88 101 THR A C 1
ATOM 796 O O . THR A 1 101 ? 3.349 -11.114 1.543 1.00 80.88 101 THR A O 1
ATOM 799 N N . ARG A 1 102 ? 3.492 -8.962 2.165 1.00 79.44 102 ARG A N 1
ATOM 800 C CA . ARG A 1 102 ? 4.799 -8.730 1.514 1.00 79.44 102 ARG A CA 1
ATOM 801 C C . ARG A 1 102 ? 5.901 -9.598 2.114 1.00 79.44 102 ARG A C 1
ATOM 803 O O . ARG A 1 102 ? 6.665 -10.211 1.373 1.00 79.44 102 ARG A O 1
ATOM 810 N N . ARG A 1 103 ? 5.978 -9.663 3.445 1.00 78.38 103 ARG A N 1
ATOM 811 C CA . ARG A 1 103 ? 6.975 -10.470 4.155 1.00 78.38 103 ARG A CA 1
ATOM 812 C C . ARG A 1 103 ? 6.768 -11.961 3.906 1.00 78.38 103 ARG A C 1
ATOM 814 O O . ARG A 1 103 ? 7.741 -12.672 3.698 1.00 78.38 103 ARG A O 1
ATOM 821 N N . TRP A 1 104 ? 5.523 -12.415 3.860 1.00 74.12 104 TRP A N 1
ATOM 822 C CA . TRP A 1 104 ? 5.171 -13.792 3.532 1.00 74.12 104 TRP A CA 1
ATOM 823 C C . TRP A 1 104 ? 5.573 -14.149 2.094 1.00 74.12 104 TRP A C 1
ATOM 825 O O . TRP A 1 104 ? 6.240 -15.157 1.882 1.00 74.12 104 TRP A O 1
ATOM 835 N N . PHE A 1 105 ? 5.306 -13.266 1.124 1.00 72.69 105 PHE A N 1
ATOM 836 C CA . PHE A 1 105 ? 5.748 -13.435 -0.267 1.00 72.69 105 PHE A CA 1
ATOM 837 C C . PHE A 1 105 ? 7.280 -13.423 -0.423 1.00 72.69 105 PHE A C 1
ATOM 839 O O . PHE A 1 105 ? 7.825 -14.026 -1.340 1.00 72.69 105 PHE A O 1
ATOM 846 N N . GLN A 1 106 ? 7.998 -12.760 0.484 1.00 62.31 106 GLN A N 1
ATOM 847 C CA . GLN A 1 106 ? 9.461 -12.767 0.505 1.00 62.31 106 GLN A CA 1
ATOM 848 C C . GLN A 1 106 ? 10.050 -14.025 1.169 1.00 62.31 106 GLN A C 1
ATOM 850 O O . GLN A 1 106 ? 11.216 -14.342 0.938 1.00 62.31 106 GLN A O 1
ATOM 855 N N . LEU A 1 107 ? 9.254 -14.745 1.966 1.00 62.97 107 LEU A N 1
ATOM 856 C CA . LEU A 1 107 ? 9.661 -15.947 2.697 1.00 62.97 107 LEU A CA 1
ATOM 857 C C . LEU A 1 107 ? 9.270 -17.270 2.004 1.00 62.97 107 LEU A C 1
ATOM 859 O O . LEU A 1 107 ? 9.640 -18.326 2.510 1.00 62.97 107 LEU A O 1
ATOM 863 N N . GLY A 1 108 ? 8.617 -17.262 0.834 1.00 61.28 108 GLY A N 1
ATOM 864 C CA . GLY A 1 108 ? 8.390 -18.494 0.063 1.00 61.28 108 GLY A CA 1
ATOM 865 C C . GLY A 1 108 ? 8.143 -18.287 -1.440 1.00 61.28 108 GLY A C 1
ATOM 866 O O . GLY A 1 108 ? 7.577 -17.264 -1.814 1.00 61.28 108 GLY A O 1
ATOM 867 N N . PRO A 1 109 ? 8.510 -19.239 -2.330 1.00 54.16 109 PRO A N 1
ATOM 868 C CA . PRO A 1 109 ? 9.486 -20.317 -2.208 1.00 54.16 109 PRO A CA 1
ATOM 869 C C . PRO A 1 109 ? 10.807 -19.891 -2.876 1.00 54.16 109 PRO A C 1
ATOM 871 O O . PRO A 1 109 ? 10.959 -19.947 -4.097 1.00 54.16 109 PRO A O 1
ATOM 874 N N . VAL A 1 110 ? 11.810 -19.513 -2.081 1.00 49.12 110 VAL A N 1
ATOM 875 C CA . VAL A 1 110 ? 13.193 -19.683 -2.539 1.00 49.12 110 VAL A CA 1
ATOM 876 C C . VAL A 1 110 ? 13.455 -21.175 -2.430 1.00 49.12 110 VAL A C 1
ATOM 878 O O . VAL A 1 110 ? 13.404 -21.743 -1.344 1.00 49.12 110 VAL A O 1
ATOM 881 N N . SER A 1 111 ? 13.700 -21.806 -3.565 1.00 47.44 111 SER A N 1
ATOM 882 C CA . SER A 1 111 ? 14.073 -23.200 -3.807 1.00 47.44 111 SER A CA 1
ATOM 883 C C . SER A 1 111 ? 15.372 -23.643 -3.099 1.00 47.44 111 SER A C 1
ATOM 885 O O . SER A 1 111 ? 16.231 -24.304 -3.674 1.00 47.44 111 SER A O 1
ATOM 887 N N . LYS A 1 112 ? 15.533 -23.312 -1.816 1.00 47.31 112 LYS A N 1
ATOM 888 C CA . LYS A 1 112 ? 16.602 -23.786 -0.939 1.00 47.31 112 LYS A CA 1
ATOM 889 C C . LYS A 1 112 ? 16.029 -24.346 0.358 1.00 47.31 112 LYS A C 1
ATOM 891 O O . LYS A 1 112 ? 16.393 -23.921 1.448 1.00 47.31 112 LYS A O 1
ATOM 896 N N . CYS A 1 113 ? 15.281 -25.437 0.235 1.00 41.69 113 CYS A N 1
ATOM 897 C CA . CYS A 1 113 ? 1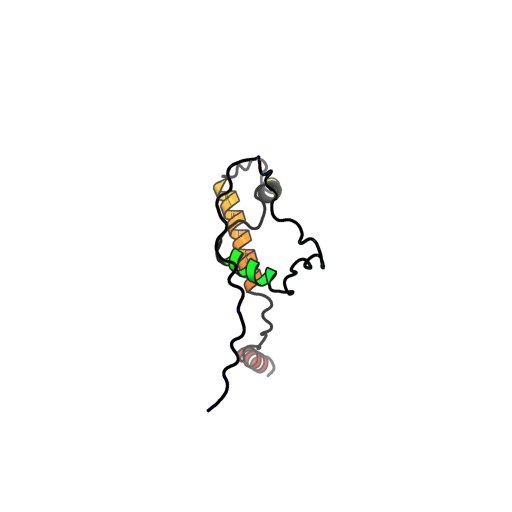5.449 -26.548 1.168 1.00 41.69 113 CYS A CA 1
ATOM 898 C C . CYS A 1 113 ? 16.857 -27.150 0.975 1.00 41.69 113 CYS A C 1
ATOM 900 O O . CYS A 1 113 ? 17.002 -28.275 0.509 1.00 41.69 113 CYS A O 1
ATOM 902 N N . LYS A 1 114 ? 17.922 -26.419 1.333 1.00 48.97 114 LYS A N 1
ATOM 903 C CA . LYS A 1 114 ? 19.112 -27.103 1.847 1.00 48.97 114 LYS A CA 1
ATOM 904 C C . LYS A 1 114 ? 18.766 -27.410 3.291 1.00 48.97 114 LYS A C 1
ATOM 906 O O . LYS A 1 114 ? 18.857 -26.537 4.147 1.00 48.97 114 LYS A O 1
ATOM 911 N N . ARG A 1 115 ? 18.244 -28.622 3.496 1.00 44.81 115 ARG A N 1
ATOM 912 C CA . ARG A 1 115 ? 17.946 -29.194 4.807 1.00 44.81 115 ARG A CA 1
ATOM 913 C C . ARG A 1 115 ? 19.148 -28.877 5.724 1.00 44.81 115 ARG A C 1
ATOM 915 O O . ARG A 1 115 ? 20.265 -29.249 5.359 1.00 44.81 115 ARG A O 1
ATOM 922 N N . PRO A 1 116 ? 18.977 -28.109 6.814 1.00 47.19 116 PRO A N 1
ATOM 923 C CA . PRO A 1 116 ? 20.089 -27.770 7.697 1.00 47.19 116 PRO A CA 1
ATOM 924 C C . PRO A 1 116 ? 20.703 -29.068 8.256 1.00 47.19 116 PRO A C 1
ATOM 926 O O . PRO A 1 116 ? 19.943 -29.978 8.586 1.00 47.19 116 PRO A O 1
ATOM 929 N N . PRO A 1 117 ? 22.040 -29.192 8.371 1.00 49.88 117 PRO A N 1
ATOM 930 C CA . PRO A 1 117 ? 22.698 -30.442 8.787 1.00 49.88 117 PRO A CA 1
ATOM 931 C C . PRO A 1 117 ? 22.267 -30.923 10.184 1.00 49.88 117 PRO A C 1
ATOM 933 O O . PRO A 1 117 ? 22.293 -32.115 10.470 1.00 49.88 117 PRO A O 1
ATOM 936 N N . TRP A 1 118 ? 21.757 -30.012 11.014 1.00 48.75 118 TRP A N 1
ATOM 937 C CA . TRP A 1 118 ? 21.142 -30.297 12.313 1.00 48.75 118 TRP A CA 1
ATOM 938 C C . TRP A 1 118 ? 19.931 -31.238 12.229 1.00 48.75 118 TRP A C 1
ATOM 940 O O . TRP A 1 118 ? 19.651 -31.970 13.173 1.00 48.75 118 TRP A O 1
ATOM 950 N N . TYR A 1 119 ? 19.231 -31.263 11.089 1.00 48.47 119 TYR A N 1
ATOM 951 C CA . TYR A 1 119 ? 18.061 -32.119 10.896 1.00 48.47 119 TYR A CA 1
ATOM 952 C C . TYR A 1 119 ? 18.436 -33.595 10.710 1.00 48.47 119 TYR A C 1
ATOM 954 O O . TYR A 1 119 ? 17.660 -34.466 11.081 1.00 48.47 119 TYR A O 1
ATOM 962 N N . SER A 1 120 ? 19.631 -33.895 10.188 1.00 57.00 120 SER A N 1
ATOM 963 C CA . SER A 1 120 ? 20.134 -35.277 10.166 1.00 57.00 120 SER A CA 1
ATOM 964 C C . SER A 1 120 ? 20.649 -35.717 11.537 1.00 57.00 120 SER A C 1
ATOM 966 O O . SER A 1 120 ? 20.501 -36.882 11.885 1.00 57.00 120 SER A O 1
ATOM 968 N N . PHE A 1 121 ? 21.189 -34.793 12.341 1.00 54.09 121 PHE A N 1
ATOM 969 C CA . PHE A 1 121 ? 21.641 -35.093 13.704 1.00 54.09 121 PHE A CA 1
ATOM 970 C C . PHE A 1 121 ? 20.474 -35.431 14.647 1.00 54.09 121 PHE A C 1
ATOM 972 O O . PHE A 1 121 ? 20.575 -36.353 15.447 1.00 54.09 121 PHE A O 1
ATOM 979 N N . LEU A 1 122 ? 19.335 -34.745 14.504 1.00 55.38 122 LEU A N 1
ATOM 980 C CA . LEU A 1 122 ? 18.130 -35.033 15.291 1.00 55.38 122 LEU A CA 1
ATOM 981 C C . LEU A 1 122 ? 17.464 -36.365 14.918 1.00 55.38 122 LEU A C 1
ATOM 983 O O . LEU A 1 122 ? 16.920 -37.030 15.792 1.00 55.38 122 LEU A O 1
ATOM 987 N N . ILE A 1 123 ? 17.540 -36.786 13.651 1.00 57.94 123 ILE A N 1
ATOM 988 C CA . ILE A 1 123 ? 17.005 -38.088 13.219 1.00 57.94 123 ILE A CA 1
ATOM 989 C C . ILE A 1 123 ? 17.865 -39.244 13.756 1.00 57.94 123 ILE A C 1
ATOM 991 O O . ILE A 1 123 ? 17.324 -40.293 14.084 1.00 57.94 123 ILE A O 1
ATOM 995 N N . PHE A 1 124 ? 19.179 -39.048 13.912 1.00 55.38 124 PHE A N 1
ATOM 996 C CA . PHE A 1 124 ? 20.076 -40.080 14.448 1.00 55.38 124 PHE A CA 1
ATOM 997 C C . PHE A 1 124 ? 19.903 -40.304 15.962 1.00 55.38 124 PHE A C 1
ATOM 999 O O . PHE A 1 124 ? 20.044 -41.427 16.430 1.00 55.38 124 PHE A O 1
ATOM 1006 N N . ILE A 1 125 ? 19.542 -39.258 16.717 1.00 62.28 125 ILE A N 1
ATOM 1007 C CA . ILE A 1 125 ? 19.281 -39.345 18.168 1.00 62.28 125 ILE A CA 1
ATOM 1008 C C . ILE A 1 125 ? 17.930 -40.013 18.477 1.00 62.28 125 ILE A C 1
ATOM 1010 O O . ILE A 1 125 ? 17.767 -40.576 19.549 1.00 62.28 125 ILE A O 1
ATOM 1014 N N . PHE A 1 126 ? 16.957 -39.957 17.562 1.00 51.88 126 PHE A N 1
ATOM 1015 C CA . PHE A 1 126 ? 15.607 -40.490 17.800 1.00 51.88 126 PHE A CA 1
ATOM 1016 C C . PHE A 1 126 ? 15.358 -41.895 17.219 1.00 51.88 126 PHE A C 1
ATOM 1018 O O . PHE A 1 126 ? 14.262 -42.423 17.386 1.00 51.88 126 PHE A O 1
ATOM 1025 N N . VAL A 1 127 ? 16.332 -42.489 16.515 1.00 57.59 127 VAL A N 1
ATOM 1026 C CA . VAL A 1 127 ? 16.212 -43.815 15.858 1.00 57.59 127 VAL A CA 1
ATOM 1027 C C . VAL A 1 127 ? 17.309 -44.800 16.320 1.00 57.59 127 VAL A C 1
ATOM 1029 O O . VAL A 1 127 ? 17.554 -45.814 15.673 1.00 57.59 127 VAL A O 1
ATOM 1032 N N . THR A 1 128 ? 17.942 -44.542 17.468 1.00 51.47 128 THR A N 1
ATOM 1033 C CA . THR A 1 128 ? 18.723 -45.540 18.228 1.00 51.47 128 THR A CA 1
ATOM 1034 C C . THR A 1 128 ? 18.304 -45.472 19.685 1.00 51.47 128 THR A C 1
ATOM 1036 O O . THR A 1 128 ? 18.170 -46.546 20.307 1.00 51.47 128 THR A O 1
#

Sequence (128 aa):
MARTKQTARKSTGGKAPRKQLATKAARKSAPATGGVKKPHRYRPGTVALREIRRYQKSTELLIRKLPFQRLVREIAQDFKTDLRFQSSAVMALGGWVSHVTRRWFQLGPVSKCKRPPWYSFLIFIFVT

Foldseek 3Di:
DDDDDDDDDDDPDDDDDDDDDDDDPPDDDDDDDDDDDPPDDDDPPPVVVVVLVVCVVDLDQPDDLVVLVVVVQVVVCVVPPPDDDDPVVSVVVSSVVSVVVSVVVVVDDPPDPPPPVVVVVVVVVVPD

Radius of gyration: 31.67 Å; chains: 1; bounding box: 73×78×71 Å

Organism: Cyprinus carpio (NCBI:txid7962)

InterPro domains:
  IPR000164 Histone H3/CENP-A [PR00622] (3-17)
  IPR000164 Histone H3/CENP-A [PR00622] (17-31)
  IPR000164 Histone H3/CENP-A [PR00622] (34-55)
  IPR000164 Histone H3/CENP-A [PR00622] (58-75)
  IPR000164 Histone H3/CENP-A [PR00622] (80-98)
  IPR000164 Histone H3/CENP-A [PS00322] (15-21)
  IPR000164 Histone H3/CENP-A [PS00959] (67-75)
  IPR000164 Histone H3/CENP-A [PTHR11426] (1-93)
  IPR000164 Histone H3/CENP-A [SM00428] (34-116)
  IPR007125 Core Histone H2A/H2B/H3 domain [PF00125] (44-95)
  IPR009072 Histone-fold [G3DSA:1.10.20.10] (2-104)
  IPR009072 Histone-fold [SSF47113] (2-95)

Secondary structure (DSSP, 8-state):
-------------------------------SSS--PPP-PPPTTHHHHHHHHHHHH----SS-HHHHHHHHHHHHHTT-TTPPPPHHHHHHHHHHHHHHHHHHHHHS--S-----THHHHHHHHS--